Protein AF-A0A091BUB3-F1 (afdb_monomer_lite)

Sequence (45 aa):
MKMIVGLGNPGKKYEKTKHNVGFMTVDRLAKTYDASLKKVRLKHK

Secondary structure (DSSP, 8-state):
----------SGGGTTSGGGHHHHHHHHHHHHTTPPPP---PPP-

Structure (mmCIF, N/CA/C/O backbone):
data_AF-A0A091BUB3-F1
#
_entry.id   AF-A0A091BUB3-F1
#
loop_
_atom_site.group_PDB
_atom_site.id
_atom_site.type_symbol
_atom_site.label_atom_id
_atom_site.label_alt_i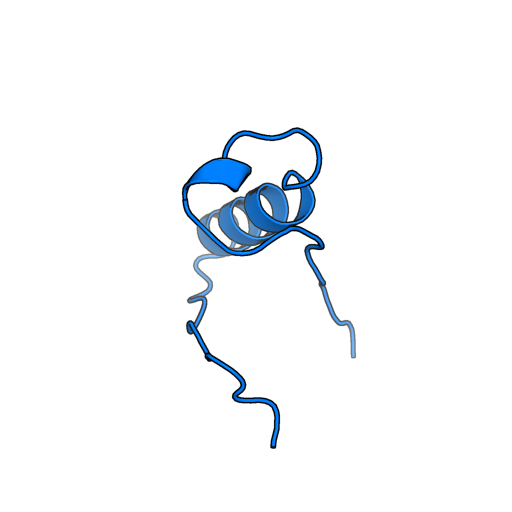d
_atom_site.label_comp_id
_atom_site.label_asym_id
_atom_site.label_entity_id
_atom_site.label_seq_id
_atom_site.pdbx_PDB_ins_code
_atom_site.Cartn_x
_atom_site.Cartn_y
_atom_site.Cartn_z
_atom_site.occupancy
_atom_site.B_iso_or_equiv
_atom_site.auth_seq_id
_atom_site.auth_comp_id
_atom_site.auth_asym_id
_atom_site.auth_atom_id
_atom_site.pdbx_PDB_model_num
ATOM 1 N N . MET A 1 1 ? -24.068 1.979 -1.299 1.00 83.88 1 MET A N 1
ATOM 2 C CA . MET A 1 1 ? -22.774 1.260 -1.263 1.00 83.88 1 MET A CA 1
ATOM 3 C C . MET A 1 1 ? -21.708 2.111 -1.944 1.00 83.88 1 MET A C 1
ATOM 5 O O . MET A 1 1 ? -22.033 2.745 -2.943 1.00 83.88 1 MET A O 1
ATOM 9 N N . LYS A 1 2 ? -20.475 2.159 -1.429 1.00 92.06 2 LYS A N 1
ATOM 10 C CA . LYS A 1 2 ? -19.336 2.845 -2.069 1.00 92.06 2 LYS A CA 1
ATOM 11 C C . LYS A 1 2 ? -18.149 1.879 -2.126 1.00 92.06 2 LYS A C 1
ATOM 13 O O . LYS A 1 2 ? -18.019 1.041 -1.242 1.00 92.06 2 LYS A O 1
ATOM 18 N N . MET A 1 3 ? -17.313 1.997 -3.155 1.00 95.12 3 MET A N 1
ATOM 19 C CA . MET A 1 3 ? -16.086 1.214 -3.314 1.00 95.12 3 MET A CA 1
ATOM 20 C C . 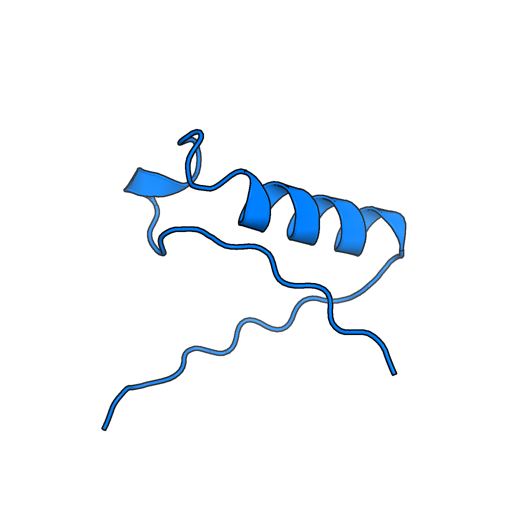MET A 1 3 ? -14.914 2.176 -3.486 1.00 95.12 3 MET A C 1
ATOM 22 O O . MET A 1 3 ? -15.002 3.118 -4.270 1.00 95.12 3 MET A O 1
ATOM 26 N N . ILE A 1 4 ? -13.837 1.937 -2.743 1.00 95.06 4 ILE A N 1
ATOM 27 C CA . ILE A 1 4 ? -12.597 2.708 -2.829 1.00 95.06 4 ILE A CA 1
ATOM 28 C C . ILE A 1 4 ? -11.553 1.804 -3.477 1.00 95.06 4 ILE A C 1
ATOM 30 O O . ILE A 1 4 ? -11.323 0.694 -3.000 1.00 95.06 4 ILE A O 1
ATOM 34 N N . VAL A 1 5 ? -10.940 2.266 -4.566 1.00 95.69 5 VAL A N 1
ATOM 35 C CA . VAL A 1 5 ? -9.957 1.496 -5.336 1.00 95.69 5 VAL A CA 1
ATOM 36 C C . VAL A 1 5 ? -8.685 2.320 -5.490 1.00 95.69 5 VAL A C 1
ATOM 38 O O . VAL A 1 5 ? -8.726 3.455 -5.956 1.00 95.69 5 VAL A O 1
ATOM 41 N N . GLY A 1 6 ? -7.551 1.736 -5.110 1.00 96.25 6 GLY A N 1
ATOM 42 C CA . GLY A 1 6 ? -6.225 2.281 -5.380 1.00 96.25 6 GLY A CA 1
ATOM 43 C C . GLY A 1 6 ? -5.629 1.574 -6.586 1.00 96.25 6 GLY A C 1
ATOM 44 O O . GLY A 1 6 ? -5.455 0.361 -6.542 1.00 96.25 6 GLY A O 1
ATOM 45 N N . LEU A 1 7 ? -5.328 2.306 -7.658 1.00 96.94 7 LEU A N 1
ATOM 46 C CA . LEU A 1 7 ? -4.641 1.759 -8.831 1.00 96.94 7 LEU A CA 1
ATOM 47 C C . LEU A 1 7 ? -3.117 1.793 -8.633 1.00 96.94 7 LEU A C 1
ATOM 49 O O . LEU A 1 7 ? -2.590 2.666 -7.937 1.00 96.94 7 LEU A O 1
ATOM 53 N N . GLY A 1 8 ? -2.418 0.834 -9.238 1.00 95.56 8 GLY A N 1
ATOM 54 C CA . GLY A 1 8 ? -0.966 0.711 -9.163 1.00 95.56 8 GLY A CA 1
ATOM 55 C C . GLY A 1 8 ? -0.454 -0.594 -9.768 1.00 95.56 8 GLY A C 1
ATOM 56 O O . GLY A 1 8 ? -1.230 -1.466 -10.161 1.00 95.56 8 GLY A O 1
ATOM 57 N N . ASN A 1 9 ? 0.869 -0.737 -9.815 1.00 96.50 9 ASN A N 1
ATOM 58 C CA . ASN A 1 9 ? 1.541 -1.928 -10.326 1.00 96.50 9 ASN A CA 1
ATOM 59 C C . ASN A 1 9 ? 2.045 -2.822 -9.179 1.00 96.50 9 ASN A C 1
ATOM 61 O O . ASN A 1 9 ? 2.687 -2.325 -8.246 1.00 96.50 9 ASN A O 1
ATOM 65 N N . PRO A 1 10 ? 1.811 -4.148 -9.231 1.00 92.69 10 PRO A N 1
ATOM 66 C CA . PRO A 1 10 ? 2.305 -5.073 -8.218 1.00 92.69 10 PRO A CA 1
ATOM 67 C C . PRO A 1 10 ? 3.812 -5.343 -8.361 1.00 92.69 10 PRO A C 1
ATOM 69 O O . PRO A 1 10 ? 4.337 -5.496 -9.462 1.00 92.69 10 PRO A O 1
ATOM 72 N N . GLY A 1 11 ? 4.499 -5.499 -7.225 1.00 92.38 11 GLY A N 1
ATOM 73 C CA . GLY A 1 11 ? 5.907 -5.909 -7.147 1.00 92.38 11 GLY A CA 1
ATOM 74 C C . GLY A 1 11 ? 6.828 -4.836 -6.560 1.00 92.38 11 GLY A C 1
ATOM 75 O O . GLY A 1 11 ? 6.611 -3.643 -6.758 1.00 92.38 11 GLY A O 1
ATOM 76 N N . LYS A 1 12 ? 7.892 -5.275 -5.867 1.00 93.31 12 LYS A N 1
ATOM 77 C CA . LYS A 1 12 ? 8.798 -4.404 -5.087 1.00 93.31 12 LYS A CA 1
ATOM 78 C C . LYS A 1 12 ? 9.370 -3.228 -5.884 1.00 93.31 12 LYS A C 1
ATOM 80 O O . LYS A 1 12 ? 9.485 -2.125 -5.368 1.00 93.31 12 LYS A O 1
ATOM 85 N N . LYS A 1 13 ? 9.681 -3.441 -7.167 1.00 96.00 13 LYS A N 1
ATOM 86 C CA . LYS A 1 13 ? 10.267 -2.411 -8.039 1.00 96.00 13 LYS A CA 1
ATOM 87 C C . LYS A 1 13 ? 9.352 -1.203 -8.295 1.00 96.00 13 LYS A C 1
ATOM 89 O O . LYS A 1 13 ? 9.850 -0.152 -8.679 1.00 96.00 13 LYS A O 1
ATOM 94 N N . TYR A 1 14 ? 8.039 -1.332 -8.081 1.00 95.19 14 TYR A N 1
ATOM 95 C CA . TYR A 1 14 ? 7.069 -0.259 -8.330 1.00 95.19 14 TYR A CA 1
ATOM 96 C C . TYR A 1 14 ? 6.626 0.485 -7.066 1.00 95.19 14 TYR A C 1
ATOM 98 O O . TYR A 1 14 ? 5.975 1.525 -7.184 1.00 95.19 14 TYR A O 1
ATOM 106 N N . GLU A 1 15 ? 6.995 -0.002 -5.874 1.00 93.31 15 GLU A N 1
ATOM 107 C CA . GLU A 1 15 ? 6.467 0.466 -4.582 1.00 93.31 15 GLU A CA 1
ATOM 108 C C . GLU A 1 15 ? 6.592 1.976 -4.371 1.00 93.31 15 GLU A C 1
ATOM 110 O O . GLU A 1 15 ? 5.710 2.562 -3.761 1.00 93.31 15 GLU A O 1
ATOM 115 N N . LYS A 1 16 ? 7.647 2.613 -4.892 1.00 95.00 16 LYS A N 1
ATOM 116 C CA . LYS A 1 16 ? 7.921 4.051 -4.716 1.00 95.00 16 LYS A CA 1
ATOM 117 C C . LYS A 1 16 ? 7.779 4.868 -6.003 1.00 95.00 16 LYS A C 1
ATOM 119 O O . LYS A 1 16 ? 8.350 5.948 -6.125 1.00 95.00 16 LYS A O 1
ATOM 124 N N . THR A 1 17 ? 7.039 4.358 -6.984 1.00 96.75 17 THR A N 1
ATOM 125 C CA . THR A 1 17 ? 6.762 5.097 -8.225 1.00 96.75 17 THR A CA 1
ATOM 126 C C . THR A 1 17 ? 5.516 5.967 -8.072 1.00 96.75 17 THR A C 1
ATOM 128 O O . THR A 1 17 ? 4.576 5.593 -7.372 1.00 96.75 17 THR A O 1
ATOM 131 N N . LYS A 1 18 ? 5.458 7.107 -8.779 1.00 96.69 18 LYS A N 1
ATOM 132 C CA . LYS A 1 18 ? 4.256 7.970 -8.817 1.00 96.69 18 LYS A CA 1
ATOM 133 C C . LYS A 1 18 ? 3.004 7.206 -9.275 1.00 96.69 18 LYS A C 1
ATOM 135 O O . LYS A 1 18 ? 1.903 7.519 -8.845 1.00 96.69 18 LYS A O 1
ATOM 140 N N . HIS A 1 19 ? 3.183 6.170 -10.098 1.00 96.88 19 HIS A N 1
ATOM 141 C CA . HIS A 1 19 ? 2.108 5.301 -10.578 1.00 96.88 19 HIS A CA 1
ATOM 142 C C . HIS A 1 19 ? 1.442 4.474 -9.462 1.00 96.88 19 HIS A C 1
ATOM 144 O O . HIS A 1 19 ? 0.302 4.053 -9.611 1.00 96.88 19 HIS A O 1
ATOM 150 N N . ASN A 1 20 ? 2.122 4.272 -8.328 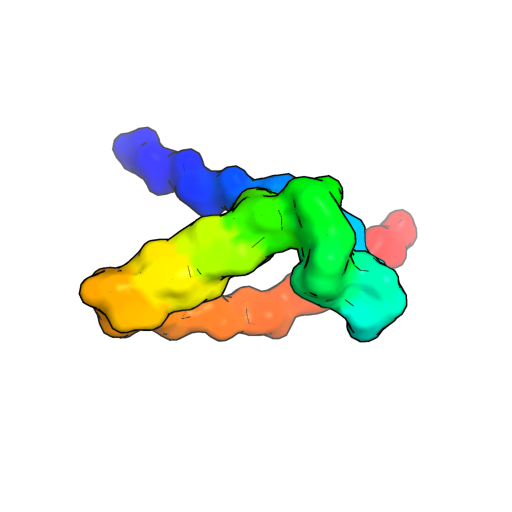1.00 97.62 20 ASN A N 1
ATOM 151 C CA . ASN A 1 20 ? 1.604 3.522 -7.182 1.00 97.62 20 ASN A CA 1
ATOM 152 C C . ASN A 1 20 ? 0.998 4.419 -6.091 1.00 97.62 20 ASN A C 1
ATOM 154 O O . ASN A 1 20 ? 0.695 3.930 -5.001 1.00 97.62 20 ASN A O 1
ATOM 158 N N . VAL A 1 21 ? 0.773 5.711 -6.368 1.00 97.94 21 VAL A N 1
ATOM 159 C CA . VAL A 1 21 ? 0.138 6.621 -5.401 1.00 97.94 21 VAL A CA 1
ATOM 1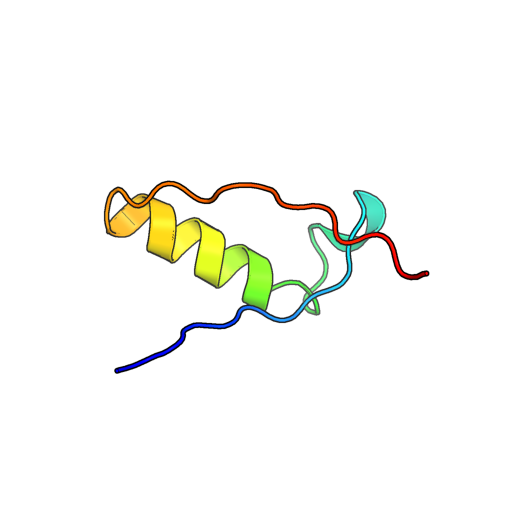60 C C . VAL A 1 21 ? -1.231 6.106 -4.946 1.00 97.94 21 VAL A C 1
ATOM 162 O O . VAL A 1 21 ? -1.541 6.191 -3.764 1.00 97.94 21 VAL A O 1
ATOM 165 N N . GLY A 1 22 ? -2.006 5.469 -5.833 1.00 97.38 22 GLY A N 1
ATOM 166 C CA . GLY A 1 22 ? -3.297 4.878 -5.478 1.00 97.38 22 GLY A CA 1
ATOM 167 C C . GLY A 1 22 ? -3.183 3.784 -4.412 1.00 97.38 22 GLY A C 1
ATOM 168 O O . GLY A 1 22 ? -3.957 3.787 -3.456 1.00 97.38 22 GLY A O 1
ATOM 169 N N . PHE A 1 23 ? -2.196 2.886 -4.524 1.00 96.44 23 PHE A N 1
ATOM 170 C CA . PHE A 1 23 ? -1.912 1.882 -3.486 1.00 96.44 23 PHE A CA 1
ATOM 171 C C . PHE A 1 23 ? -1.522 2.549 -2.158 1.00 96.44 23 PHE A C 1
ATOM 173 O O . PHE A 1 23 ? -2.082 2.208 -1.119 1.00 96.44 23 PHE A O 1
ATOM 180 N N . MET A 1 24 ? -0.641 3.558 -2.194 1.00 96.62 24 MET A N 1
ATOM 181 C CA . MET A 1 24 ? -0.221 4.291 -0.989 1.00 96.62 24 MET A CA 1
ATOM 182 C C . MET A 1 24 ? -1.393 4.998 -0.296 1.00 96.62 24 MET A C 1
ATOM 184 O O . MET A 1 24 ? -1.466 5.024 0.934 1.00 96.62 24 MET A O 1
ATOM 188 N N . THR A 1 25 ? -2.314 5.575 -1.071 1.00 97.50 25 THR A N 1
ATOM 189 C CA . THR A 1 25 ? -3.509 6.238 -0.543 1.00 97.50 25 THR A CA 1
ATOM 190 C C . THR A 1 25 ? -4.417 5.244 0.169 1.00 97.50 25 THR A C 1
ATOM 192 O O . THR A 1 25 ? -4.851 5.529 1.282 1.00 97.50 25 THR A O 1
ATOM 195 N N . VAL A 1 26 ? -4.673 4.071 -0.418 1.00 97.00 26 VAL A N 1
ATOM 196 C CA . VAL A 1 26 ? -5.499 3.033 0.225 1.00 97.00 26 VAL A CA 1
ATOM 197 C C . VAL A 1 26 ? -4.843 2.511 1.501 1.00 97.00 26 VAL A C 1
ATOM 199 O O . VAL A 1 26 ? -5.523 2.407 2.520 1.00 97.00 26 VAL A O 1
ATOM 202 N N . ASP A 1 27 ? -3.529 2.271 1.491 1.00 95.44 27 ASP A N 1
ATOM 203 C CA . ASP A 1 27 ? -2.787 1.864 2.690 1.00 95.44 27 ASP A CA 1
ATOM 204 C C . ASP A 1 27 ? -2.881 2.920 3.802 1.00 95.44 27 ASP A C 1
ATOM 206 O O . ASP A 1 27 ? -3.055 2.590 4.979 1.00 95.44 27 ASP A O 1
ATOM 210 N N . ARG A 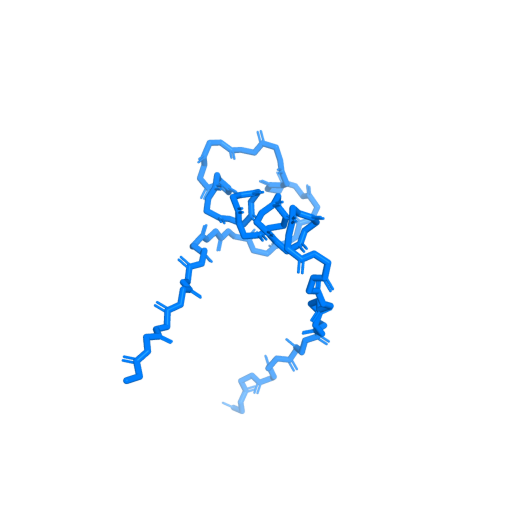1 28 ? -2.778 4.209 3.449 1.00 96.81 28 ARG A N 1
ATOM 211 C CA . ARG A 1 28 ? -2.905 5.309 4.413 1.00 96.81 28 ARG A CA 1
ATOM 212 C C . ARG A 1 28 ? -4.325 5.421 4.955 1.00 96.81 28 ARG A C 1
ATOM 214 O O . ARG A 1 28 ? -4.479 5.572 6.162 1.00 96.81 28 ARG A O 1
ATOM 221 N N . LEU A 1 29 ? -5.336 5.329 4.094 1.00 97.19 29 LEU A N 1
ATOM 222 C CA . LEU A 1 29 ? -6.739 5.349 4.506 1.00 97.19 29 LEU A CA 1
ATOM 223 C C . LEU A 1 29 ? -7.034 4.195 5.464 1.00 97.19 29 LEU A C 1
ATOM 225 O O . LEU A 1 29 ? -7.592 4.427 6.530 1.00 97.19 29 LEU A O 1
ATOM 229 N N . ALA A 1 30 ? -6.591 2.982 5.137 1.00 96.62 30 ALA A N 1
ATOM 230 C CA . ALA A 1 30 ? -6.772 1.823 6.000 1.00 96.62 30 ALA A CA 1
ATOM 231 C C . ALA A 1 30 ? -6.177 2.052 7.399 1.00 96.62 30 ALA A C 1
ATOM 233 O O . ALA A 1 30 ? -6.862 1.838 8.391 1.00 96.62 30 ALA A O 1
ATOM 234 N N . LYS A 1 31 ? -4.957 2.601 7.487 1.00 96.69 31 LYS A N 1
ATOM 235 C CA . LYS A 1 31 ? -4.340 2.980 8.772 1.00 96.69 31 LYS A CA 1
ATOM 236 C C . LYS A 1 31 ? -5.115 4.066 9.518 1.00 96.69 31 LYS A C 1
ATOM 238 O O . LYS A 1 31 ? -5.213 4.010 10.735 1.00 96.69 31 LYS A O 1
ATOM 243 N N . THR A 1 32 ? -5.631 5.070 8.812 1.00 98.00 32 THR A N 1
ATOM 244 C CA . THR A 1 32 ? -6.374 6.182 9.425 1.00 98.00 32 THR A CA 1
ATOM 245 C C . THR A 1 32 ? -7.717 5.739 10.004 1.00 98.00 32 THR A C 1
ATOM 247 O O . THR A 1 32 ? -8.135 6.287 11.018 1.00 98.00 32 THR A O 1
ATOM 250 N N . TYR A 1 33 ? -8.372 4.753 9.39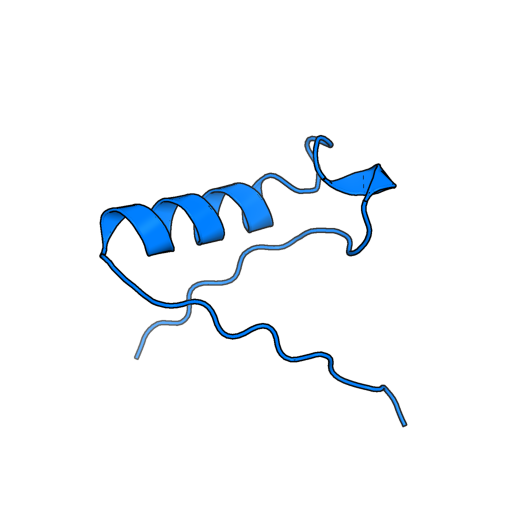2 1.00 96.75 33 TYR A N 1
ATOM 251 C CA . TYR A 1 33 ? -9.676 4.243 9.824 1.00 96.75 33 TYR A CA 1
ATOM 252 C C . TYR A 1 33 ? -9.599 2.904 10.574 1.00 96.75 33 TYR A C 1
ATOM 254 O O . TYR A 1 33 ? -10.625 2.251 10.730 1.00 96.75 33 TYR A O 1
ATOM 262 N N . ASP A 1 34 ? -8.400 2.484 10.993 1.00 96.38 34 ASP A N 1
ATOM 263 C CA . ASP A 1 34 ? -8.137 1.185 11.636 1.00 96.38 34 ASP A CA 1
ATOM 264 C C . ASP A 1 34 ? -8.744 -0.016 10.875 1.00 96.38 34 ASP A C 1
ATOM 266 O O . ASP A 1 34 ? -9.253 -0.988 11.431 1.00 96.38 34 ASP A O 1
ATOM 270 N N . ALA A 1 35 ? -8.722 0.063 9.543 1.00 95.06 35 ALA A N 1
ATOM 271 C CA . ALA A 1 35 ? -9.228 -0.978 8.665 1.00 95.06 35 ALA A CA 1
ATOM 272 C C . ALA A 1 35 ? -8.111 -1.961 8.294 1.00 95.06 35 ALA A C 1
ATOM 274 O O . ALA A 1 35 ? -7.006 -1.582 7.904 1.00 95.06 35 ALA A O 1
ATOM 275 N N . SER A 1 36 ? -8.423 -3.254 8.341 1.00 92.19 36 SER A N 1
ATOM 276 C CA . SER A 1 36 ? -7.491 -4.309 7.942 1.00 92.19 36 SER A CA 1
ATOM 277 C C . SER A 1 36 ? -7.584 -4.606 6.443 1.00 92.19 36 SER A C 1
ATOM 279 O O . SER A 1 36 ? -8.626 -5.035 5.946 1.00 92.19 36 SER A O 1
ATOM 281 N N . LEU A 1 37 ? -6.476 -4.443 5.711 1.00 90.75 37 LEU A N 1
ATOM 282 C CA . LEU A 1 37 ? -6.372 -4.860 4.309 1.00 90.75 37 LEU A CA 1
ATOM 283 C C . LEU A 1 37 ? -5.940 -6.328 4.216 1.00 90.75 37 LEU A C 1
ATOM 285 O O . LEU A 1 37 ? -4.836 -6.696 4.619 1.00 90.75 37 LEU A O 1
ATOM 289 N N . LYS A 1 38 ? -6.788 -7.181 3.631 1.00 90.12 38 LYS A N 1
ATOM 290 C CA . LYS A 1 38 ? -6.445 -8.582 3.358 1.00 90.12 38 LYS A CA 1
ATOM 291 C C . LYS A 1 38 ? -5.803 -8.705 1.980 1.00 90.12 38 LYS A C 1
ATOM 293 O O . LYS A 1 38 ? -6.426 -8.418 0.960 1.00 90.12 38 LYS A O 1
ATOM 298 N N . LYS A 1 39 ? -4.561 -9.186 1.935 1.00 83.62 39 LYS A N 1
ATOM 299 C CA . LYS A 1 39 ? -3.862 -9.434 0.672 1.00 83.62 39 LYS A CA 1
ATOM 300 C C . LYS A 1 39 ? -4.428 -10.687 0.006 1.00 83.62 39 LYS A C 1
ATOM 302 O O . LYS A 1 39 ? -4.147 -11.804 0.431 1.00 83.62 39 LYS A O 1
ATOM 307 N N . VAL A 1 40 ? -5.214 -10.499 -1.048 1.00 84.56 40 VAL A N 1
ATOM 308 C CA . VAL A 1 40 ? -5.735 -11.590 -1.877 1.00 84.56 40 VAL A CA 1
ATOM 309 C C . VAL A 1 40 ? -4.982 -11.590 -3.199 1.00 84.56 40 VAL A C 1
ATOM 311 O O . VAL A 1 40 ? -4.916 -10.577 -3.892 1.00 84.56 40 VAL A O 1
ATOM 314 N N . ARG A 1 41 ? -4.375 -12.726 -3.547 1.00 76.81 41 ARG A N 1
ATOM 315 C CA . ARG A 1 41 ? -3.681 -12.897 -4.823 1.00 76.81 41 ARG A CA 1
ATOM 316 C C . ARG A 1 41 ? -4.612 -13.636 -5.775 1.00 76.81 41 ARG A C 1
ATOM 318 O O . ARG A 1 41 ? -4.817 -14.837 -5.628 1.00 76.81 41 ARG A O 1
ATOM 325 N N . LEU A 1 42 ? -5.183 -12.911 -6.729 1.00 76.00 42 LEU A N 1
ATOM 326 C CA . LEU A 1 42 ? -6.010 -13.505 -7.773 1.00 76.00 42 LEU A CA 1
ATOM 327 C C . LEU A 1 42 ? -5.085 -14.166 -8.802 1.00 76.00 42 LEU A C 1
ATOM 329 O O . LEU A 1 42 ? -4.258 -13.497 -9.424 1.00 76.00 42 LEU A O 1
ATOM 333 N N . LYS A 1 43 ? -5.179 -15.490 -8.942 1.00 71.62 43 LYS A N 1
ATOM 334 C CA . LYS A 1 43 ? -4.570 -16.205 -10.067 1.00 71.62 43 LYS A CA 1
ATOM 335 C C . LYS A 1 43 ? -5.513 -16.034 -11.255 1.00 71.62 43 LYS A C 1
ATOM 337 O O . LYS A 1 43 ? -6.681 -16.392 -11.141 1.00 71.62 43 LYS A O 1
ATOM 342 N N . HIS A 1 44 ? -5.023 -15.471 -12.355 1.00 64.94 44 HIS A N 1
ATOM 343 C CA . HIS A 1 44 ? -5.723 -15.618 -13.629 1.00 64.94 44 HIS A CA 1
ATOM 344 C C . HIS A 1 44 ? -5.663 -17.107 -14.003 1.00 64.94 44 HIS A C 1
ATOM 346 O O . HIS A 1 44 ? -4.598 -17.716 -13.867 1.00 64.94 44 HIS A O 1
ATOM 352 N N . LYS A 1 45 ? -6.816 -17.693 -14.340 1.00 51.19 45 LYS A N 1
ATOM 353 C CA . LYS A 1 45 ? -6.888 -18.998 -15.004 1.00 51.19 45 LYS A CA 1
ATOM 354 C C . LYS A 1 45 ? -6.553 -18.820 -16.476 1.00 51.19 45 LYS A C 1
ATOM 356 O O . LYS A 1 45 ? -6.944 -17.761 -17.013 1.00 51.19 45 LYS A O 1
#

InterPro domains:
  IPR001328 Peptidyl-tRNA hydrolase [PF01195] (3-43)
  IPR001328 Peptidyl-tRNA hydrolase [PTHR17224] (2-41)
  IPR018171 Peptidyl-tRNA hydrolase, conserved site [PS01195] (14-27)
  IPR036416 Peptidyl-tRNA hydrolase superfamily [G3DSA:3.40.50.1470] (1-45)
  IPR036416 Peptidyl-tRNA hydrolase superfamily [SSF53178] (1-42)

Organism: NCBI:txid1302648

Radius of gyration: 11.78 Å; chains: 1; bounding box: 33×27×27 Å

pLDDT: mean 91.7, std 9.54, range [51.19, 98.0]

Foldseek 3Di:
DDDQFFAADDDPVGCPPPRRVSVVVVVVVCVVVVHDDDDDDDDDD